Protein 2A0B (pdb70)

InterPro domains:
  IPR000014 PAS domain [PS50112] (153-223)
  IPR000014 PAS domain [SM00091] (155-221)
  IPR000014 PAS domain [TIGR00229] (152-276)
  IPR000014 PAS domain [cd00130] (164-266)
  IPR000700 PAS-associated, C-terminal [PS50113] (226-278)
  IPR001789 Signal transduction response regulator, receiver domain [PF00072] (528-640)
  IPR001789 Signal transduction response regulator, receiver domain [PS50110] (527-643)
  IPR001789 Signal transduction response regulator, receiver domain [SM00448] (526-639)
  IPR003594 Histidine kinase/HSP90-like ATPase domain [PF02518] (395-505)
  IPR003594 Histidine kinase/HSP90-like ATPase domain [SM00387] (394-507)
  IPR003661 Signal transduction histidine kinase, dimerisation/phosphoacceptor domain [PF00512] (283-345)
  IPR003661 Signal transduction histidine kinase, dimerisation/phosphoacceptor domain [SM00388] (282-347)
  IPR003661 Signal transduction histidine kinase, dimerisation/phosphoacceptor domain [cd00082] (280-341)
  IPR004358 Signal transduction histidine kinase-related protein, C-terminal [PR00344] (431-445)
  IPR004358 Signal transduction histidine kinase-related protein, C-terminal [PR00344] (449-459)
  IPR004358 Signal transduction histidine kinase-related protein, C-terminal [PR00344] (467-485)
  IPR004358 Signal transduction histidine kinase-related protein, C-terminal [PR00344] (491-504)
  IPR005467 Histidine kinase domain [PS50109] (289-507)
  IPR008207 Signal transduction histidine kinase, phosphotransfer (Hpt) domain [PF01627] (686-760)
  IPR008207 Signal transduction histidine kinase, phosphotransfer (Hpt) domain [PS50894] (678-771)

GO terms:
  GO:0046777 protein autophosphorylation (P, IMP)
  GO:0005515 protein binding (F, IPI)
  GO:0000155 phosphorelay sensor kinase activity (F, IDA)
  GO:0004721 phosphoprotein phosphatase activity (F, IDA)
  GO:0005886 plasma membrane (C, IDA)
  GO:0046777 protein autophosphorylation (P, IDA)
  GO:0070482 response to oxygen levels (P, IDA)
  GO:0007165 signal transduction (P, IDA)
  GO:0018106 peptidyl-histidine phosphorylation (P, IMP)

Structure (mmCIF, N/CA/C/O backbone):
data_2A0B
#
_entry.id   2A0B
#
_cell.length_a   30.456
_cell.length_b   34.924
_cell.length_c   110.741
_cell.angle_alpha   90.00
_cell.angle_beta   90.00
_cell.angle_gamma   90.00
#
_symmetry.space_group_name_H-M   'P 21 21 21'
#
loop_
_entity.id
_entity.type
_entity.pdbx_description
1 polymer 'HPT DOMAIN'
2 non-polymer 'ZINC ION'
3 water water
#
loop_
_atom_site.group_PDB
_atom_site.id
_atom_site.type_symbol
_atom_site.label_atom_id
_atom_site.label_alt_id
_atom_site.label_comp_id
_atom_site.label_asym_id
_atom_site.label_entity_id
_atom_site.label_seq_id
_atom_site.pdbx_PDB_ins_code
_atom_site.Cartn_x
_atom_site.Cartn_y
_atom_site.Cartn_z
_atom_site.occupancy
_atom_site.B_iso_or_equiv
_atom_site.auth_seq_id
_atom_site.auth_comp_id
_atom_site.auth_asym_id
_atom_site.auth_atom_id
_atom_site.pdbx_PDB_model_num
ATOM 1 N N . SER A 1 6 ? 18.950 36.366 75.659 1.00 47.24 657 SER A N 1
ATOM 2 C CA . SER A 1 6 ? 18.835 37.830 75.507 1.00 45.62 657 SER A CA 1
ATOM 3 C C . SER A 1 6 ? 20.184 38.465 75.194 1.00 44.35 657 SER A C 1
ATOM 4 O O . SER A 1 6 ? 20.188 39.613 74.744 1.00 44.79 657 SER A O 1
ATOM 6 N N . LYS A 1 7 ? 21.272 37.723 75.361 1.00 41.11 658 LYS A N 1
ATOM 7 C CA . LYS A 1 7 ? 22.584 38.294 75.100 1.00 40.90 658 LYS A CA 1
ATOM 8 C C . LYS A 1 7 ? 22.799 38.575 73.608 1.00 39.33 658 LYS A C 1
ATOM 9 O O . LYS A 1 7 ? 23.466 39.569 73.309 1.00 39.09 658 LYS A O 1
ATOM 15 N N . SER A 1 8 ? 22.300 37.720 72.732 1.00 38.23 659 SER A N 1
ATOM 16 C CA . SER A 1 8 ? 22.467 37.969 71.300 1.00 38.42 659 SER A CA 1
ATOM 17 C C . SER A 1 8 ? 21.786 39.297 70.946 1.00 36.47 659 SER A C 1
ATOM 18 O O . SER A 1 8 ? 22.399 40.147 70.293 1.00 33.77 659 SER A O 1
ATOM 21 N N . GLU A 1 9 ? 20.553 39.503 71.399 1.00 35.77 660 GLU A N 1
ATOM 22 C CA . GLU A 1 9 ? 19.813 40.718 71.087 1.00 37.25 660 GLU A CA 1
ATOM 23 C C . GLU A 1 9 ? 20.474 41.992 71.564 1.00 35.18 660 GLU A C 1
ATOM 24 O O . GLU A 1 9 ? 20.443 43.056 70.941 1.00 34.62 660 GLU A O 1
ATOM 30 N N . ALA A 1 10 ? 21.062 41.890 72.760 1.00 33.02 661 ALA A N 1
ATOM 31 C CA . ALA A 1 10 ? 21.699 43.022 73.382 1.00 31.98 661 ALA A CA 1
ATOM 32 C C . ALA A 1 10 ? 23.035 43.371 72.770 1.00 29.44 661 ALA A C 1
ATOM 33 O O . ALA A 1 10 ? 23.360 44.549 72.633 1.00 32.41 661 ALA A O 1
ATOM 35 N N . LEU A 1 11 ? 23.852 42.408 72.370 1.00 21.40 662 LEU A N 1
ATOM 36 C CA . LEU A 1 11 ? 25.200 42.666 71.970 1.00 19.19 662 LEU A CA 1
ATOM 37 C C . LEU A 1 11 ? 25.290 42.792 70.374 1.00 16.18 662 LEU A C 1
ATOM 38 O O . LEU A 1 11 ? 26.301 43.320 70.045 1.00 19.78 662 LEU A O 1
ATOM 43 N N . LEU A 1 12 ? 24.301 42.174 69.785 1.00 17.62 663 LEU A N 1
ATOM 44 C CA . LEU A 1 12 ? 24.532 42.206 68.275 1.00 19.02 663 LEU A CA 1
ATOM 45 C C . LEU A 1 12 ? 23.446 42.997 67.623 1.00 19.93 663 LEU A C 1
ATOM 46 O O . LEU A 1 12 ? 22.338 43.179 68.078 1.00 21.58 663 LEU A O 1
ATOM 51 N N . ASP A 1 13 ? 23.733 43.425 66.347 1.00 19.09 664 ASP A N 1
ATOM 52 C CA . ASP A 1 13 ? 22.676 44.048 65.565 1.00 19.30 664 ASP A CA 1
ATOM 53 C C . ASP A 1 13 ? 22.010 42.965 64.696 1.00 20.90 664 ASP A C 1
ATOM 54 O O . ASP A 1 13 ? 22.526 42.704 63.563 1.00 19.75 664 ASP A O 1
ATOM 59 N N . ILE A 1 14 ? 21.050 42.260 65.210 1.00 19.58 665 ILE A N 1
ATOM 60 C CA . ILE A 1 14 ? 20.432 41.108 64.548 1.00 19.78 665 ILE A CA 1
ATOM 61 C C . ILE A 1 14 ? 19.754 41.461 63.231 1.00 20.80 665 ILE A C 1
ATOM 62 O O . ILE A 1 14 ? 20.089 40.744 62.258 1.00 22.93 665 ILE A O 1
ATOM 71 N N . PRO A 1 15 ? 19.012 42.517 63.127 1.00 22.13 666 PRO A N 1
ATOM 72 C CA . PRO A 1 15 ? 18.390 42.897 61.827 1.00 22.79 666 PRO A CA 1
ATOM 73 C C . PRO A 1 15 ? 19.495 43.094 60.781 1.00 24.33 666 PRO A C 1
ATOM 74 O O . PRO A 1 15 ? 19.303 42.599 59.633 1.00 25.21 666 PRO A O 1
ATOM 78 N N . MET A 1 16 ? 20.563 43.784 61.055 1.00 21.81 667 MET A N 1
ATOM 79 C CA . MET A 1 16 ? 21.633 44.040 60.090 1.00 22.52 667 MET A CA 1
ATOM 80 C C . MET A 1 16 ? 22.280 42.723 59.722 1.00 22.81 667 MET A C 1
ATOM 81 O O . MET A 1 16 ? 22.556 42.376 58.545 1.00 21.82 667 MET A O 1
ATOM 90 N N . LEU A 1 17 ? 22.607 41.853 60.706 1.00 18.34 668 LEU A N 1
ATOM 91 C CA . LEU A 1 17 ? 23.258 40.598 60.428 1.00 17.95 668 LEU A CA 1
ATOM 92 C C . LEU A 1 17 ? 22.366 39.676 59.584 1.00 19.10 668 LEU A C 1
ATOM 93 O O . LEU A 1 17 ? 22.972 38.967 58.748 1.00 20.60 668 LEU A O 1
ATOM 98 N N . GLU A 1 18 ? 21.074 39.660 59.823 1.00 19.66 669 GLU A N 1
ATOM 99 C CA . GLU A 1 18 ? 20.211 38.749 59.074 1.00 20.81 669 GLU A CA 1
ATOM 100 C C . GLU A 1 18 ? 20.163 39.272 57.604 1.00 22.18 669 GLU A C 1
ATOM 101 O O . GLU A 1 18 ? 20.224 38.382 56.726 1.00 22.80 669 GLU A O 1
ATOM 107 N N . GLN A 1 19 ? 20.102 40.589 57.487 1.00 21.75 670 GLN A N 1
ATOM 108 C CA . GLN A 1 19 ? 20.068 41.100 56.083 1.00 22.92 670 GLN A CA 1
ATOM 109 C C . GLN A 1 19 ? 21.402 40.770 55.452 1.00 22.92 670 GLN A C 1
ATOM 110 O O . GLN A 1 19 ? 21.481 40.323 54.245 1.00 22.80 670 GLN A O 1
ATOM 116 N N . TYR A 1 20 ? 22.537 40.951 56.102 1.00 19.67 671 TYR A N 1
ATOM 117 C CA . TYR A 1 20 ? 23.831 40.615 55.579 1.00 21.02 671 TYR A CA 1
ATOM 118 C C . TYR A 1 20 ? 23.976 39.174 55.161 1.00 24.61 671 TYR A C 1
ATOM 119 O O . TYR A 1 20 ? 24.558 38.880 54.063 1.00 24.73 671 TYR A O 1
ATOM 128 N N . LEU A 1 21 ? 23.430 38.223 55.888 1.00 21.53 672 LEU A N 1
ATOM 129 C CA . LEU A 1 21 ? 23.509 36.812 55.550 1.00 25.15 672 LEU A CA 1
ATOM 130 C C . LEU A 1 21 ? 22.783 36.567 54.202 1.00 24.75 672 LEU A C 1
ATOM 131 O O . LEU A 1 21 ? 23.262 35.719 53.452 1.00 28.06 672 LEU A O 1
ATOM 136 N N . GLU A 1 22 ? 21.669 37.190 54.035 1.00 25.28 673 GLU A N 1
ATOM 137 C CA . GLU A 1 22 ? 20.896 37.036 52.793 1.00 26.45 673 GLU A CA 1
ATOM 138 C C . GLU A 1 22 ? 21.645 37.708 51.658 1.00 27.62 673 GLU A C 1
ATOM 139 O O . GLU A 1 22 ? 21.586 37.200 50.504 1.00 27.31 673 GLU A O 1
ATOM 145 N N . LEU A 1 23 ? 22.261 38.852 51.906 1.00 22.98 674 LEU A N 1
ATOM 146 C CA . LEU A 1 23 ? 22.891 39.536 50.740 1.00 24.01 674 LEU A CA 1
ATOM 147 C C . LEU A 1 23 ? 24.272 39.081 50.380 1.00 27.99 674 LEU A C 1
ATOM 148 O O . LEU A 1 23 ? 24.697 39.078 49.189 1.00 28.87 674 LEU A O 1
ATOM 153 N N . VAL A 1 24 ? 25.153 38.776 51.336 1.00 25.20 675 VAL A N 1
ATOM 154 C CA . VAL A 1 24 ? 26.539 38.440 51.126 1.00 27.03 675 VAL A CA 1
ATOM 155 C C . VAL A 1 24 ? 26.893 37.033 51.568 1.00 29.46 675 VAL A C 1
ATOM 156 O O . VAL A 1 24 ? 27.858 36.465 51.056 1.00 32.74 675 VAL A O 1
ATOM 160 N N . GLY A 1 25 ? 26.180 36.465 52.538 1.00 29.01 676 GLY A N 1
ATOM 161 C CA . GLY A 1 25 ? 26.515 35.133 53.067 1.00 30.83 676 GLY A CA 1
ATOM 162 C C . GLY A 1 25 ? 27.435 35.298 54.288 1.00 31.04 676 GLY A C 1
ATOM 163 O O . GLY A 1 25 ? 28.009 36.354 54.523 1.00 29.54 676 GLY A O 1
ATOM 164 N N . PRO A 1 26 ? 27.672 34.192 54.975 1.00 32.90 677 PRO A N 1
ATOM 165 C CA . PRO A 1 26 ? 28.487 34.222 56.192 1.00 33.34 677 PRO A CA 1
ATOM 166 C C . PRO A 1 26 ? 29.955 34.424 56.005 1.00 33.39 677 PRO A C 1
ATOM 167 O O . PRO A 1 26 ? 30.603 34.920 56.954 1.00 34.15 677 PRO A O 1
ATOM 171 N N . LYS A 1 27 ? 30.608 34.096 54.902 1.00 33.07 678 LYS A N 1
ATOM 172 C CA . LYS A 1 27 ? 32.041 34.232 54.772 1.00 34.69 678 LYS A CA 1
ATOM 173 C C . LYS A 1 27 ? 32.540 35.654 54.908 1.00 34.30 678 LYS A C 1
ATOM 174 O O . LYS A 1 27 ? 33.636 35.863 55.458 1.00 33.83 678 LYS A O 1
ATOM 180 N N . LEU A 1 28 ? 31.835 36.635 54.334 1.00 33.48 679 LEU A N 1
ATOM 181 C CA . LEU A 1 28 ? 32.362 37.991 54.456 1.00 33.33 679 LEU A CA 1
ATOM 182 C C . LEU A 1 28 ? 32.257 38.399 55.939 1.00 32.02 679 LEU A C 1
ATOM 183 O O . LEU A 1 28 ? 33.166 39.084 56.378 1.00 31.16 679 LEU A O 1
ATOM 188 N N . ILE A 1 29 ? 31.225 37.983 56.633 1.00 31.36 680 ILE A N 1
ATOM 189 C CA . ILE A 1 29 ? 31.068 38.290 58.065 1.00 31.14 680 ILE A CA 1
ATOM 190 C C . ILE A 1 29 ? 32.184 37.629 58.864 1.00 30.00 680 ILE A C 1
ATOM 191 O O . ILE A 1 29 ? 32.943 38.246 59.599 1.00 27.52 680 ILE A O 1
ATOM 196 N N . THR A 1 30 ? 32.430 36.336 58.662 1.00 28.02 681 THR A N 1
ATOM 197 C CA . THR A 1 30 ? 33.485 35.664 59.423 1.00 29.22 681 THR A CA 1
ATOM 198 C C . THR A 1 30 ? 34.875 36.144 59.075 1.00 28.70 681 THR A C 1
ATOM 199 O O . THR A 1 30 ? 35.757 36.258 59.949 1.00 26.73 681 THR A O 1
ATOM 203 N N . ASP A 1 31 ? 35.162 36.480 57.794 1.00 25.09 682 ASP A N 1
ATOM 204 C CA . ASP A 1 31 ? 36.446 37.051 57.474 1.00 26.75 682 ASP A CA 1
ATOM 205 C C . ASP A 1 31 ? 36.646 38.440 58.136 1.00 23.49 682 ASP A C 1
ATOM 206 O O . ASP A 1 31 ? 37.771 38.737 58.497 1.00 25.20 682 ASP A O 1
ATOM 211 N N . GLY A 1 32 ? 35.606 39.231 58.133 1.00 23.70 683 GLY A N 1
ATOM 212 C CA . GLY A 1 32 ? 35.633 40.591 58.713 1.00 23.21 683 GLY A CA 1
ATOM 213 C C . GLY A 1 32 ? 35.892 40.419 60.244 1.00 24.18 683 GLY A C 1
ATOM 214 O O . GLY A 1 32 ? 36.687 41.180 60.748 1.00 23.14 683 GLY A O 1
ATOM 215 N N . LEU A 1 33 ? 35.167 39.467 60.808 1.00 23.86 684 LEU A N 1
ATOM 216 C CA . LEU A 1 33 ? 35.365 39.252 62.251 1.00 25.08 684 LEU A CA 1
ATOM 217 C C . LEU A 1 33 ? 36.751 38.838 62.581 1.00 25.78 684 LEU A C 1
ATOM 218 O O . LEU A 1 33 ? 37.362 39.207 63.611 1.00 24.37 684 LEU A O 1
ATOM 223 N N . ALA A 1 34 ? 37.444 38.008 61.775 1.00 22.37 685 ALA A N 1
ATOM 224 C CA . ALA A 1 34 ? 38.807 37.590 62.004 1.00 22.45 685 ALA A CA 1
ATOM 225 C C . ALA A 1 34 ? 39.751 38.766 61.961 1.00 23.66 685 ALA A C 1
ATOM 226 O O . ALA A 1 34 ? 40.711 38.890 62.726 1.00 25.42 685 ALA A O 1
ATOM 228 N N . VAL A 1 35 ? 39.497 39.750 61.054 1.00 21.98 686 VAL A N 1
ATOM 229 C CA . VAL A 1 35 ? 40.292 40.925 60.994 1.00 21.33 686 VAL A CA 1
ATOM 230 C C . VAL A 1 35 ? 40.038 41.820 62.268 1.00 20.39 686 VAL A C 1
ATOM 231 O O . VAL A 1 35 ? 41.025 42.291 62.809 1.00 22.84 686 VAL A O 1
ATOM 235 N N . PHE A 1 36 ? 38.808 41.878 62.646 1.00 20.28 687 PHE A N 1
ATOM 236 C CA . PHE A 1 36 ? 38.466 42.690 63.877 1.00 20.15 687 PHE A CA 1
ATOM 237 C C . PHE A 1 36 ? 39.224 42.090 65.061 1.00 21.00 687 PHE A C 1
ATOM 238 O O . PHE A 1 36 ? 39.816 42.901 65.815 1.00 22.01 687 PHE A O 1
ATOM 246 N N . GLU A 1 37 ? 39.162 40.765 65.194 1.00 20.35 688 GLU A N 1
ATOM 247 C CA . GLU A 1 37 ? 39.901 40.192 66.360 1.00 23.99 688 GLU A CA 1
ATOM 248 C C . GLU A 1 37 ? 41.368 40.448 66.372 1.00 24.98 688 GLU A C 1
ATOM 249 O O . GLU A 1 37 ? 42.059 40.558 67.398 1.00 25.92 688 GLU A O 1
ATOM 255 N N . LYS A 1 38 ? 42.062 40.515 65.189 1.00 21.51 689 LYS A N 1
ATOM 256 C CA . LYS A 1 38 ? 43.476 40.779 65.192 1.00 24.56 689 LYS A CA 1
ATOM 257 C C . LYS A 1 38 ? 43.822 42.243 65.476 1.00 20.68 689 LYS A C 1
ATOM 258 O O . LYS A 1 38 ? 44.940 42.484 65.890 1.00 21.75 689 LYS A O 1
ATOM 264 N N . MET A 1 39 ? 42.861 43.158 65.181 1.00 20.42 690 MET A N 1
ATOM 265 C CA . MET A 1 39 ? 43.213 44.556 65.364 1.00 21.54 690 MET A CA 1
ATOM 266 C C . MET A 1 39 ? 42.836 45.099 66.766 1.00 20.89 690 MET A C 1
ATOM 267 O O . MET A 1 39 ? 43.482 46.040 67.217 1.00 23.14 690 MET A O 1
ATOM 272 N N . MET A 1 40 ? 41.849 44.434 67.341 1.00 21.25 691 MET A N 1
ATOM 273 C CA . MET A 1 40 ? 41.327 44.981 68.623 1.00 22.12 691 MET A CA 1
ATOM 274 C C . MET A 1 40 ? 42.342 45.043 69.736 1.00 23.92 691 MET A C 1
ATOM 275 O O . MET A 1 40 ? 42.334 46.075 70.472 1.00 22.23 691 MET A O 1
ATOM 280 N N . PRO A 1 41 ? 43.232 44.092 69.912 1.00 23.28 692 PRO A N 1
ATOM 281 C CA . PRO A 1 41 ? 44.230 44.221 70.969 1.00 22.41 692 PRO A CA 1
ATOM 282 C C . PRO A 1 41 ? 44.996 45.516 70.886 1.00 24.99 692 PRO A C 1
ATOM 283 O O . PRO A 1 41 ? 45.222 46.279 71.878 1.00 23.93 692 PRO A O 1
ATOM 287 N N . GLY A 1 42 ? 45.459 45.924 69.693 1.00 22.76 693 GLY A N 1
ATOM 288 C CA . GLY A 1 42 ? 46.163 47.135 69.480 1.00 21.67 693 GLY A CA 1
ATOM 289 C C . GLY A 1 42 ? 45.300 48.366 69.644 1.00 20.11 693 GLY A C 1
ATOM 290 O O . GLY A 1 42 ? 45.785 49.390 70.162 1.00 23.16 693 GLY A O 1
ATOM 291 N N . TYR A 1 43 ? 44.030 48.359 69.248 1.00 20.29 694 TYR A N 1
ATOM 292 C CA . TYR A 1 43 ? 43.128 49.477 69.383 1.00 19.10 694 TYR A CA 1
ATOM 293 C C . TYR A 1 43 ? 42.896 49.730 70.925 1.00 19.81 694 TYR A C 1
ATOM 294 O O . TYR A 1 43 ? 42.904 50.897 71.274 1.00 20.42 694 TYR A O 1
ATOM 303 N N . VAL A 1 44 ? 42.760 48.622 71.620 1.00 20.85 695 VAL A N 1
ATOM 304 C CA . VAL A 1 44 ? 42.468 48.864 73.089 1.00 21.53 695 VAL A CA 1
ATOM 305 C C . VAL A 1 44 ? 43.739 49.342 73.759 1.00 23.99 695 VAL A C 1
ATOM 306 O O . VAL A 1 44 ? 43.655 50.282 74.584 1.00 21.73 695 VAL A O 1
ATOM 310 N N . SER A 1 45 ? 44.919 48.847 73.385 1.00 23.89 696 SER A N 1
ATOM 311 C CA . SER A 1 45 ? 46.158 49.351 73.940 1.00 24.88 696 SER A CA 1
ATOM 312 C C . SER A 1 45 ? 46.361 50.827 73.655 1.00 26.96 696 SER A C 1
ATOM 313 O O . SER A 1 45 ? 46.861 51.610 74.481 1.00 26.40 696 SER A O 1
ATOM 318 N N . VAL A 1 46 ? 45.994 51.320 72.462 1.00 25.89 697 VAL A N 1
ATOM 319 C CA . VAL A 1 46 ? 46.103 52.734 72.141 1.00 27.12 697 VAL A CA 1
ATOM 320 C C . VAL A 1 46 ? 45.114 53.538 72.984 1.00 24.83 697 VAL A C 1
ATOM 321 O O . VAL A 1 46 ? 45.494 54.613 73.460 1.00 27.06 697 VAL A O 1
ATOM 325 N N . LEU A 1 47 ? 43.885 53.074 73.192 1.00 24.35 698 LEU A N 1
ATOM 326 C CA . LEU A 1 47 ? 42.934 53.731 74.058 1.00 24.30 698 LEU A CA 1
ATOM 327 C C . LEU A 1 47 ? 43.563 53.916 75.469 1.00 25.83 698 LEU A C 1
ATOM 328 O O . LEU A 1 47 ? 43.478 55.041 75.962 1.00 26.96 698 LEU A O 1
ATOM 333 N N . GLU A 1 48 ? 44.100 52.837 75.972 1.00 26.59 699 GLU A N 1
ATOM 334 C CA . GLU A 1 48 ? 44.671 52.898 77.339 1.00 27.96 699 GLU A CA 1
ATOM 335 C C . GLU A 1 48 ? 45.839 53.840 77.428 1.00 29.35 699 GLU A C 1
ATOM 336 O O . GLU A 1 48 ? 45.949 54.577 78.430 1.00 31.12 699 GLU A O 1
ATOM 347 N N . SER A 1 49 ? 46.736 53.838 76.441 1.00 29.72 700 SER A N 1
ATOM 348 C CA . SER A 1 49 ? 47.909 54.713 76.552 1.00 31.71 700 SER A CA 1
ATOM 349 C C . SER A 1 49 ? 47.464 56.163 76.455 1.00 32.54 700 SER A C 1
ATOM 350 O O . SER A 1 49 ? 47.902 57.028 77.240 1.00 32.11 700 SER A O 1
ATOM 353 N N . ASN A 1 50 ? 46.444 56.452 75.636 1.00 30.05 701 ASN A N 1
ATOM 354 C CA . ASN A 1 50 ? 45.917 57.811 75.554 1.00 31.85 701 ASN A CA 1
ATOM 355 C C . ASN A 1 50 ? 45.215 58.223 76.856 1.00 31.61 701 ASN A C 1
ATOM 356 O O . ASN A 1 50 ? 45.288 59.377 77.308 1.00 32.30 701 ASN A O 1
ATOM 361 N N . LEU A 1 51 ? 44.554 57.267 77.498 1.00 30.66 702 LEU A N 1
ATOM 362 C CA . LEU A 1 51 ? 43.859 57.549 78.761 1.00 30.69 702 LEU A CA 1
ATOM 363 C C . LEU A 1 51 ? 44.949 57.946 79.780 1.00 31.86 702 LEU A C 1
ATOM 364 O O . LEU A 1 51 ? 44.781 58.992 80.417 1.00 32.99 702 LEU A O 1
ATOM 369 N N . THR A 1 52 ? 46.029 57.196 79.811 1.00 32.22 703 THR A N 1
ATOM 370 C CA . THR A 1 52 ? 47.118 57.519 80.765 1.00 36.02 703 THR A CA 1
ATOM 371 C C . THR A 1 52 ? 47.742 58.876 80.532 1.00 37.48 703 THR A C 1
ATOM 372 O O . THR A 1 52 ? 48.020 59.668 81.450 1.00 38.61 703 THR A O 1
ATOM 376 N N . ALA A 1 53 ? 47.990 59.221 79.276 1.00 36.71 704 ALA A N 1
ATOM 377 C CA . ALA A 1 53 ? 48.537 60.512 78.889 1.00 37.64 704 ALA A CA 1
ATOM 378 C C . ALA A 1 53 ? 47.519 61.628 78.978 1.00 37.21 704 ALA A C 1
ATOM 379 O O . ALA A 1 53 ? 47.779 62.787 78.647 1.00 37.26 704 ALA A O 1
ATOM 381 N N . GLN A 1 54 ? 46.268 61.343 79.293 1.00 37.48 705 GLN A N 1
ATOM 382 C CA . GLN A 1 54 ? 45.176 62.310 79.337 1.00 38.81 705 GLN A CA 1
ATOM 383 C C . GLN A 1 54 ? 45.087 63.039 78.020 1.00 37.58 705 GLN A C 1
ATOM 384 O O . GLN A 1 54 ? 44.820 64.244 77.939 1.00 38.45 705 GLN A O 1
ATOM 390 N N . ASP A 1 55 ? 45.258 62.300 76.899 1.00 34.88 706 ASP A N 1
ATOM 391 C CA . ASP A 1 55 ? 45.204 62.912 75.559 1.00 32.76 706 ASP A CA 1
ATOM 392 C C . ASP A 1 55 ? 43.787 62.749 75.027 1.00 32.65 706 ASP A C 1
ATOM 393 O O . ASP A 1 55 ? 43.422 61.706 74.473 1.00 31.48 706 ASP A O 1
ATOM 398 N N . LYS A 1 56 ? 42.919 63.736 75.207 1.00 30.28 707 LYS A N 1
ATOM 399 C CA . LYS A 1 56 ? 41.536 63.702 74.830 1.00 31.12 707 LYS A CA 1
ATOM 400 C C . LYS A 1 56 ? 41.325 63.493 73.324 1.00 30.25 707 LYS A C 1
ATOM 401 O O . LYS A 1 56 ? 40.492 62.651 72.976 1.00 29.00 707 LYS A O 1
ATOM 407 N N . LYS A 1 57 ? 42.120 64.154 72.493 1.00 28.85 708 LYS A N 1
ATOM 408 C CA . LYS A 1 57 ? 41.972 63.965 71.043 1.00 30.75 708 LYS A CA 1
ATOM 409 C C . LYS A 1 57 ? 42.308 62.519 70.667 1.00 28.17 708 LYS A C 1
ATOM 410 O O . LYS A 1 57 ? 41.647 61.966 69.783 1.00 28.40 708 LYS 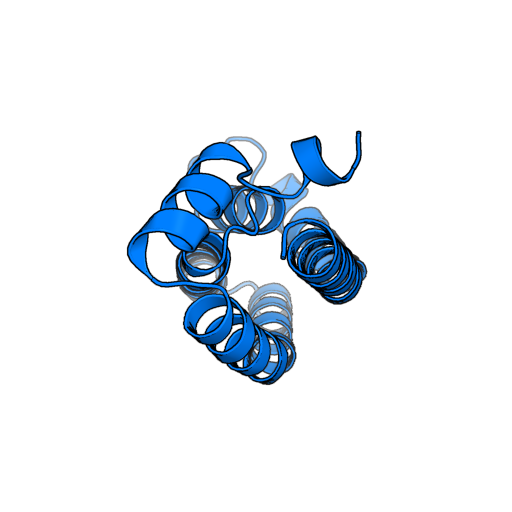A O 1
ATOM 416 N N . GLY A 1 58 ? 43.326 61.958 71.276 1.00 26.75 709 GLY A N 1
ATOM 417 C CA . GLY A 1 58 ? 43.779 60.582 71.030 1.00 27.15 709 GLY A CA 1
ATOM 418 C C . GLY A 1 58 ? 42.700 59.596 71.424 1.00 25.64 709 GLY A C 1
ATOM 419 O O . GLY A 1 58 ? 42.367 58.625 70.741 1.00 24.58 709 GLY A O 1
ATOM 420 N N . ILE A 1 59 ? 42.068 59.797 72.614 1.00 22.92 710 ILE A N 1
ATOM 421 C CA . ILE A 1 59 ? 40.991 58.947 73.040 1.00 22.65 710 ILE A CA 1
ATOM 422 C C . ILE A 1 59 ? 39.781 59.033 72.131 1.00 21.23 710 ILE A C 1
ATOM 423 O O . ILE A 1 59 ? 39.222 57.993 71.759 1.00 22.78 710 ILE A O 1
ATOM 428 N N . VAL A 1 60 ? 39.362 60.214 71.709 1.00 20.74 711 VAL A N 1
ATOM 429 C CA . VAL A 1 60 ? 38.187 60.372 70.870 1.00 20.68 711 VAL A CA 1
ATOM 430 C C . VAL A 1 60 ? 38.504 59.755 69.480 1.00 21.70 711 VAL A C 1
ATOM 431 O O . VAL A 1 60 ? 37.574 59.161 68.950 1.00 21.49 711 VAL A O 1
ATOM 435 N N . GLU A 1 61 ? 39.695 59.953 68.988 1.00 23.27 712 GLU A N 1
ATOM 436 C CA . GLU A 1 61 ? 40.022 59.415 67.643 1.00 25.90 712 GLU A CA 1
ATOM 437 C C . GLU A 1 61 ? 39.999 57.893 67.609 1.00 24.03 712 GLU A C 1
ATOM 438 O O . GLU A 1 61 ? 39.404 57.264 66.729 1.00 23.02 712 GLU A O 1
ATOM 444 N N . GLU A 1 62 ? 40.517 57.267 68.679 1.00 23.80 713 GLU A N 1
ATOM 445 C CA . GLU A 1 62 ? 40.534 55.800 68.744 1.00 21.42 713 GLU A CA 1
ATOM 446 C C . GLU A 1 62 ? 39.153 55.295 69.001 1.00 21.98 713 GLU A C 1
ATOM 447 O O . GLU A 1 62 ? 38.685 54.225 68.494 1.00 19.96 713 GLU A O 1
ATOM 453 N N . GLY A 1 63 ? 38.333 55.979 69.849 1.00 18.56 714 GLY A N 1
ATOM 454 C CA . GLY A 1 63 ? 36.951 55.599 70.043 1.00 18.56 714 GLY A CA 1
ATOM 455 C C . GLY A 1 63 ? 36.178 55.530 68.665 1.00 19.12 714 GLY A C 1
ATOM 456 O O . GLY A 1 63 ? 35.409 54.657 68.467 1.00 20.33 714 GLY A O 1
ATOM 457 N N . HIS A 1 64 ? 36.391 56.587 67.878 1.00 18.69 715 HIS A N 1
ATOM 458 C CA . HIS A 1 64 ? 35.713 56.650 66.556 1.00 19.31 715 HIS A CA 1
ATOM 459 C C . HIS A 1 64 ? 36.181 55.493 65.670 1.00 18.81 715 HIS A C 1
ATOM 460 O O . HIS A 1 64 ? 35.277 54.952 64.973 1.00 21.46 715 HIS A O 1
ATOM 467 N N . LYS A 1 65 ? 37.439 55.173 65.704 1.00 20.46 716 LYS A N 1
ATOM 468 C CA . LYS A 1 65 ? 37.931 54.041 64.880 1.00 21.65 716 LYS A CA 1
ATOM 469 C C . LYS A 1 65 ? 37.270 52.736 65.297 1.00 22.91 716 LYS A C 1
ATOM 470 O O . LYS A 1 65 ? 36.740 51.956 64.488 1.00 21.43 716 LYS A O 1
ATOM 481 N N . ILE A 1 66 ? 37.214 52.511 66.648 1.00 19.78 717 ILE A N 1
ATOM 482 C CA . ILE A 1 66 ? 36.542 51.273 67.066 1.00 18.78 717 ILE A CA 1
ATOM 483 C C . ILE A 1 66 ? 35.108 51.271 66.779 1.00 15.89 717 ILE A C 1
ATOM 484 O O . ILE A 1 66 ? 34.491 50.209 66.476 1.00 18.26 717 ILE A O 1
ATOM 489 N N . LYS A 1 67 ? 34.305 52.351 66.902 1.00 16.70 718 LYS A N 1
ATOM 490 C CA . LYS A 1 67 ? 32.924 52.489 66.647 1.00 17.13 718 LYS A CA 1
ATOM 491 C C . LYS A 1 67 ? 32.659 51.969 65.156 1.00 18.64 718 LYS A C 1
ATOM 492 O O . LYS A 1 67 ? 31.743 51.209 65.006 1.00 19.02 718 LYS A O 1
ATOM 498 N N . GLY A 1 68 ? 33.509 52.552 64.331 1.00 19.76 719 GLY A N 1
ATOM 499 C CA . GLY A 1 68 ? 33.278 52.135 62.892 1.00 21.66 719 GLY A CA 1
ATOM 500 C C . GLY A 1 68 ? 33.573 50.656 62.676 1.00 20.97 719 GLY A C 1
ATOM 501 O O . GLY A 1 68 ? 32.797 49.966 61.947 1.00 22.57 719 GLY A O 1
ATOM 502 N N . ALA A 1 69 ? 34.686 50.196 63.184 1.00 19.17 720 ALA A N 1
ATOM 503 C CA . ALA A 1 69 ? 35.149 48.803 63.070 1.00 18.14 720 ALA A CA 1
ATOM 504 C C . ALA A 1 69 ? 34.110 47.867 63.591 1.00 20.95 720 ALA A C 1
ATOM 505 O O . ALA A 1 69 ? 33.622 46.909 62.992 1.00 20.11 720 ALA A O 1
ATOM 507 N N . ALA A 1 70 ? 33.659 48.111 64.882 1.00 17.88 721 ALA A N 1
ATOM 508 C CA . ALA A 1 70 ? 32.625 47.247 65.396 1.00 17.05 721 ALA A CA 1
ATOM 509 C C . ALA A 1 70 ? 31.299 47.242 64.728 1.00 19.03 721 ALA A C 1
ATOM 510 O O . ALA A 1 70 ? 30.606 46.247 64.567 1.00 19.94 721 ALA A O 1
ATOM 512 N N . GLY A 1 71 ? 30.834 48.408 64.232 1.00 20.44 722 GLY A N 1
ATOM 513 C CA . GLY A 1 71 ? 29.557 48.577 63.555 1.00 22.46 722 GLY A CA 1
ATOM 514 C C . GLY A 1 71 ? 29.633 47.814 62.193 1.00 20.30 722 GLY A C 1
ATOM 515 O O . GLY A 1 71 ? 28.582 47.275 61.820 1.00 23.68 722 GLY A O 1
ATOM 516 N N . SER A 1 72 ? 30.796 47.696 61.655 1.00 20.52 723 SER A N 1
ATOM 517 C CA . SER A 1 72 ? 30.921 47.031 60.341 1.00 23.64 723 SER A CA 1
ATOM 518 C C . SER A 1 72 ? 30.585 45.552 60.417 1.00 25.63 723 SER A C 1
ATOM 519 O O . SER A 1 72 ? 30.233 44.924 59.412 1.00 24.56 723 SER A O 1
ATOM 522 N N . VAL A 1 73 ? 30.838 44.930 61.584 1.00 20.92 724 VAL A N 1
ATOM 523 C CA . VAL A 1 73 ? 30.561 43.521 61.796 1.00 20.94 724 VAL A CA 1
ATOM 524 C C . VAL A 1 73 ? 29.398 43.253 62.737 1.00 21.04 724 VAL A C 1
ATOM 525 O O . VAL A 1 73 ? 29.160 42.076 63.096 1.00 23.75 724 VAL A O 1
ATOM 529 N N . GLY A 1 74 ? 28.578 44.223 63.083 1.00 17.60 725 GLY A N 1
ATOM 530 C CA . GLY A 1 74 ? 27.346 44.007 63.843 1.00 17.22 725 GLY A CA 1
ATOM 531 C C . GLY A 1 74 ? 27.557 43.919 65.405 1.00 15.15 725 GLY A C 1
ATOM 532 O O . GLY A 1 74 ? 26.539 43.401 65.918 1.00 17.38 725 GLY A O 1
ATOM 533 N N . LEU A 1 75 ? 28.661 44.443 65.766 1.00 17.50 726 LEU A N 1
ATOM 534 C CA . LEU A 1 75 ? 28.842 44.387 67.322 1.00 17.14 726 LEU A CA 1
ATOM 535 C C . LEU A 1 75 ? 28.192 45.689 67.860 1.00 15.13 726 LEU A C 1
ATOM 536 O O . LEU A 1 75 ? 29.023 46.580 68.101 1.00 16.94 726 LEU A O 1
ATOM 541 N N . ARG A 1 76 ? 26.905 45.670 68.013 1.00 17.28 727 ARG A N 1
ATOM 542 C CA . ARG A 1 76 ? 26.125 46.863 68.365 1.00 19.00 727 ARG A CA 1
ATOM 543 C C . ARG A 1 76 ? 26.532 47.436 69.759 1.00 18.97 727 ARG A C 1
ATOM 544 O O . ARG A 1 76 ? 26.711 48.627 69.848 1.00 19.34 727 ARG A O 1
ATOM 552 N N . HIS A 1 77 ? 26.788 46.519 70.711 1.00 19.28 728 HIS A N 1
ATOM 553 C CA . HIS A 1 77 ? 27.141 47.144 72.040 1.00 20.87 728 HIS A CA 1
ATOM 554 C C . HIS A 1 77 ? 28.503 47.710 72.063 1.00 19.42 728 HIS A C 1
ATOM 555 O O . HIS A 1 77 ? 28.794 48.793 72.682 1.00 18.42 728 HIS A O 1
ATOM 562 N N . LEU A 1 78 ? 29.517 47.166 71.386 1.00 16.63 729 LEU A N 1
ATOM 563 C CA . LEU A 1 78 ? 30.832 47.691 71.265 1.00 17.19 729 LEU A CA 1
ATOM 564 C C . LEU A 1 78 ? 30.775 49.022 70.464 1.00 17.67 729 LEU A C 1
ATOM 565 O O . LEU A 1 78 ? 31.489 49.953 70.738 1.00 18.05 729 LEU A O 1
ATOM 570 N N . GLN A 1 79 ? 29.869 49.014 69.467 1.00 16.94 730 GLN A N 1
ATOM 571 C CA . GLN A 1 79 ? 29.711 50.284 68.713 1.00 19.31 730 GLN A CA 1
ATOM 572 C C . GLN A 1 79 ? 29.176 51.440 69.581 1.00 18.85 730 GLN A C 1
ATOM 573 O O . GLN A 1 79 ? 29.740 52.532 69.504 1.00 18.93 730 GLN A O 1
ATOM 579 N N . GLN A 1 80 ? 28.260 51.068 70.456 1.00 20.59 731 GLN A N 1
ATOM 580 C CA . GLN A 1 80 ? 27.684 52.083 71.371 1.00 21.46 731 GLN A CA 1
ATOM 581 C C . GLN A 1 80 ? 28.714 52.532 72.399 1.00 21.76 731 GLN A C 1
ATOM 582 O O . GLN A 1 80 ? 28.837 53.755 72.673 1.00 19.14 731 GLN A O 1
ATOM 588 N N . LEU A 1 81 ? 29.563 51.601 72.877 1.00 18.75 732 LEU A N 1
ATOM 589 C CA . LEU A 1 81 ? 30.659 52.083 73.762 1.00 18.06 732 LEU A CA 1
ATOM 590 C C . LEU A 1 81 ? 31.616 53.032 73.112 1.00 18.68 732 LEU A C 1
ATOM 591 O O . LEU A 1 81 ? 32.201 54.006 73.541 1.00 19.04 732 LEU A O 1
ATOM 596 N N . GLY A 1 82 ? 31.923 52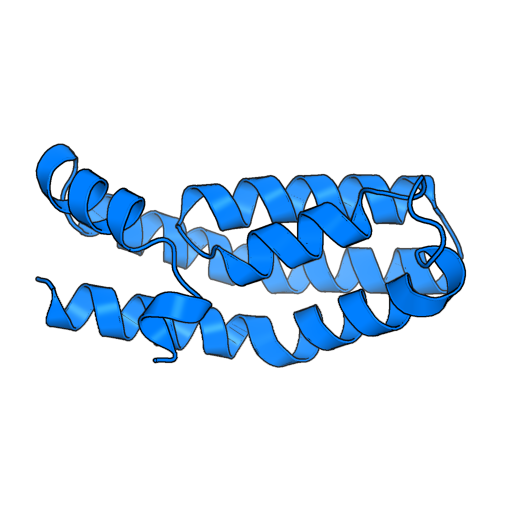.720 71.777 1.00 17.43 733 GLY A N 1
ATOM 597 C CA . GLY A 1 82 ? 32.859 53.580 71.056 1.00 17.95 733 GLY A CA 1
ATOM 598 C C . GLY A 1 82 ? 32.119 54.911 70.770 1.00 16.04 733 GLY A C 1
ATOM 599 O O . GLY A 1 82 ? 32.890 55.876 70.838 1.00 19.01 733 GLY A O 1
ATOM 600 N N . GLN A 1 83 ? 30.857 54.923 70.572 1.00 17.37 734 GLN A N 1
ATOM 601 C CA . GLN A 1 83 ? 30.126 56.191 70.397 1.00 19.55 734 GLN A CA 1
ATOM 602 C C . GLN A 1 83 ? 30.256 57.043 71.674 1.00 20.29 734 GLN A C 1
ATOM 603 O O . GLN A 1 83 ? 30.598 58.227 71.581 1.00 19.89 734 GLN A O 1
ATOM 609 N N . GLN A 1 84 ? 30.058 56.368 72.834 1.00 19.15 735 GLN A N 1
ATOM 610 C CA . GLN A 1 84 ? 30.217 57.174 74.081 1.00 20.54 735 GLN A CA 1
ATOM 611 C C . GLN A 1 84 ? 31.618 57.669 74.247 1.00 18.08 735 GLN A C 1
ATOM 612 O O . GLN A 1 84 ? 31.834 58.867 74.570 1.00 17.97 735 GLN A O 1
ATOM 618 N N . ILE A 1 85 ? 32.687 56.904 74.025 1.00 16.87 736 ILE A N 1
ATOM 619 C CA . ILE A 1 85 ? 34.062 57.270 74.120 1.00 17.43 736 ILE A CA 1
ATOM 620 C C . ILE A 1 85 ? 34.432 58.451 73.219 1.00 18.10 736 ILE A C 1
ATOM 621 O O . ILE A 1 85 ? 35.184 59.343 73.555 1.00 19.50 736 ILE A O 1
ATOM 626 N N . GLN A 1 86 ? 33.802 58.460 71.997 1.00 18.84 737 GLN A N 1
ATOM 627 C CA . GLN A 1 86 ? 34.146 59.609 71.144 1.00 21.13 737 GLN A CA 1
ATOM 628 C C . GLN A 1 86 ? 33.226 60.759 71.375 1.00 22.58 737 GLN A C 1
ATOM 629 O O . GLN A 1 86 ? 33.262 61.717 70.537 1.00 25.47 737 GLN A O 1
ATOM 635 N N . SER A 1 87 ? 32.474 60.898 72.481 1.00 20.01 738 SER A N 1
ATOM 636 C CA . SER A 1 87 ? 31.516 61.977 72.666 1.00 19.34 738 SER A CA 1
ATOM 637 C C . SER A 1 87 ? 31.836 62.840 73.914 1.00 19.90 738 SER A C 1
ATOM 638 O O . SER A 1 87 ? 31.041 62.722 74.856 1.00 21.04 738 SER A O 1
ATOM 641 N N . PRO A 1 88 ? 32.836 63.663 73.854 1.00 20.98 739 PRO A N 1
ATOM 642 C CA . 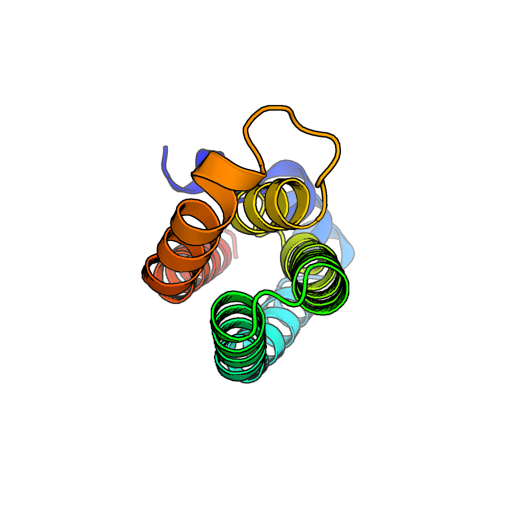PRO A 1 88 ? 33.256 64.489 75.010 1.00 21.73 739 PRO A CA 1
ATOM 643 C C . PRO A 1 88 ? 32.235 65.561 75.294 1.00 23.51 739 PRO A C 1
ATOM 644 O O . PRO A 1 88 ? 32.333 66.186 76.375 1.00 24.07 739 PRO A O 1
ATOM 648 N N . ASP A 1 89 ? 31.194 65.762 74.506 1.00 22.50 740 ASP A N 1
ATOM 649 C CA . ASP A 1 89 ? 30.094 66.653 74.760 1.00 24.56 740 ASP A CA 1
ATOM 650 C C . ASP A 1 89 ? 29.175 66.139 75.867 1.00 24.11 740 ASP A C 1
ATOM 651 O O . ASP A 1 89 ? 28.337 66.871 76.398 1.00 27.83 740 ASP A O 1
ATOM 656 N N . LEU A 1 90 ? 29.244 64.852 76.208 1.00 22.65 741 LEU A N 1
ATOM 657 C CA . LEU A 1 90 ? 28.352 64.264 77.195 1.00 23.53 741 LEU A CA 1
ATOM 658 C C . LEU A 1 90 ? 28.790 64.744 78.590 1.00 22.61 741 LEU A C 1
ATOM 659 O O . LEU A 1 90 ? 29.953 64.800 78.860 1.00 23.17 741 LEU A O 1
ATOM 664 N N . PRO A 1 91 ? 27.794 65.131 79.363 1.00 25.16 742 PRO A N 1
ATOM 665 C CA . PRO A 1 91 ? 28.123 65.569 80.751 1.00 26.78 742 PRO A CA 1
ATOM 666 C C . PRO A 1 91 ? 28.924 64.545 81.544 1.00 25.55 742 PRO A C 1
ATOM 667 O O . PRO A 1 91 ? 29.781 64.903 82.376 1.00 28.16 742 PRO A O 1
ATOM 671 N N . ALA A 1 92 ? 28.645 63.255 81.368 1.00 25.08 743 ALA A N 1
ATOM 672 C CA . ALA A 1 92 ? 29.351 62.200 82.113 1.00 22.88 743 ALA A CA 1
ATOM 673 C C . ALA A 1 92 ? 30.674 61.773 81.540 1.00 22.41 743 ALA A C 1
ATOM 674 O O . ALA A 1 92 ? 31.405 60.911 81.995 1.00 21.35 743 ALA A O 1
ATOM 676 N N . TRP A 1 93 ? 31.133 62.337 80.364 1.00 18.77 744 TRP A N 1
ATOM 677 C CA . TRP A 1 93 ? 32.340 61.867 79.731 1.00 18.70 744 TRP A CA 1
ATOM 678 C C . TRP A 1 93 ? 33.597 61.819 80.559 1.00 18.91 744 TRP A C 1
ATOM 679 O O . TRP A 1 93 ? 34.314 60.855 80.686 1.00 18.82 744 TRP A O 1
ATOM 690 N N . GLU A 1 94 ? 33.917 62.954 81.264 1.00 18.95 745 GLU A N 1
ATOM 691 C CA . GLU A 1 94 ? 35.131 62.955 82.059 1.00 23.15 745 GLU A CA 1
ATOM 692 C C . GLU A 1 94 ? 35.026 61.924 83.230 1.00 19.17 745 GLU A C 1
ATOM 693 O O . GLU A 1 94 ? 36.077 61.323 83.472 1.00 22.44 745 GLU A O 1
ATOM 699 N N . ASP A 1 95 ? 33.833 61.808 83.747 1.00 21.02 746 ASP A N 1
ATOM 700 C CA . ASP A 1 95 ? 33.704 60.861 84.889 1.00 21.67 746 ASP A CA 1
ATOM 701 C C . ASP A 1 95 ? 33.805 59.396 84.452 1.00 21.89 746 ASP A C 1
ATOM 702 O O . ASP A 1 95 ? 34.199 58.526 85.203 1.00 22.54 746 ASP A O 1
ATOM 707 N N . ASN A 1 96 ? 33.294 59.116 83.222 1.00 20.45 747 ASN A N 1
ATOM 708 C CA . ASN A 1 96 ? 33.079 57.724 82.857 1.00 21.63 747 ASN A CA 1
ATOM 709 C C . ASN A 1 96 ? 33.951 57.225 81.699 1.00 19.12 747 ASN A C 1
ATOM 710 O O . ASN A 1 96 ? 33.960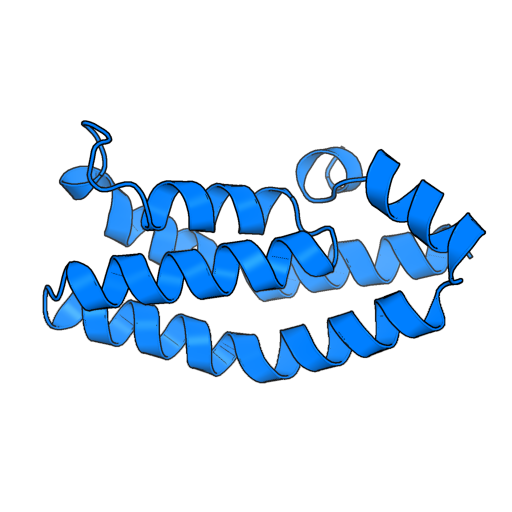 55.983 81.595 1.00 19.90 747 ASN A O 1
ATOM 715 N N . VAL A 1 97 ? 34.721 58.091 81.078 1.00 18.95 748 VAL A N 1
ATO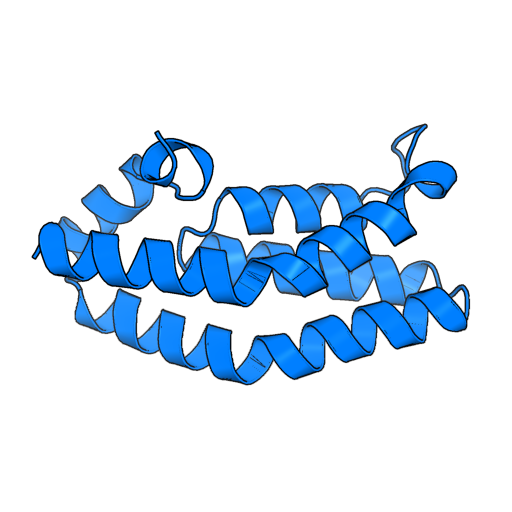M 716 C CA . VAL A 1 97 ? 35.471 57.490 79.910 1.00 18.72 748 VAL A CA 1
ATOM 717 C C . VAL A 1 97 ? 36.423 56.419 80.285 1.00 20.21 748 VAL A C 1
ATOM 718 O O . VAL A 1 97 ? 36.609 55.389 79.597 1.00 21.59 748 VAL A O 1
ATOM 722 N N . GLY A 1 98 ? 37.123 56.501 81.458 1.00 19.29 749 GLY A N 1
ATOM 723 C CA . GLY A 1 98 ? 38.039 55.409 81.848 1.00 20.44 749 GLY A CA 1
ATOM 724 C C . GLY A 1 98 ? 37.189 54.147 82.150 1.00 18.60 749 GLY A C 1
ATOM 725 O O . GLY A 1 98 ? 37.771 53.069 81.879 1.00 21.04 749 GLY A O 1
ATOM 726 N N . GLU A 1 99 ? 36.009 54.196 82.684 1.00 19.28 750 GLU A N 1
ATOM 727 C CA . GLU A 1 99 ? 35.158 53.053 82.960 1.00 20.97 750 GLU A CA 1
ATOM 728 C C . GLU A 1 99 ? 34.732 52.421 81.591 1.00 19.37 750 GLU A C 1
ATOM 729 O O . GLU A 1 99 ? 34.818 51.197 81.477 1.00 19.05 750 GLU A O 1
ATOM 735 N N . TRP A 1 100 ? 34.369 53.307 80.650 1.00 18.79 751 TRP A N 1
ATOM 736 C CA . TRP A 1 100 ? 33.963 52.668 79.347 1.00 17.05 751 TRP A CA 1
ATOM 737 C C . TRP A 1 100 ? 35.142 52.052 78.694 1.00 16.57 751 TRP A C 1
ATOM 738 O O . TRP A 1 100 ? 34.902 50.964 78.059 1.00 17.46 751 TRP A O 1
ATOM 749 N N . ILE A 1 101 ? 36.343 52.529 78.763 1.00 15.12 752 ILE A N 1
ATOM 750 C CA . ILE A 1 101 ? 37.546 51.935 78.217 1.00 15.56 752 ILE A CA 1
ATOM 751 C C . ILE A 1 101 ? 37.746 50.579 78.858 1.00 18.59 752 ILE A C 1
ATOM 752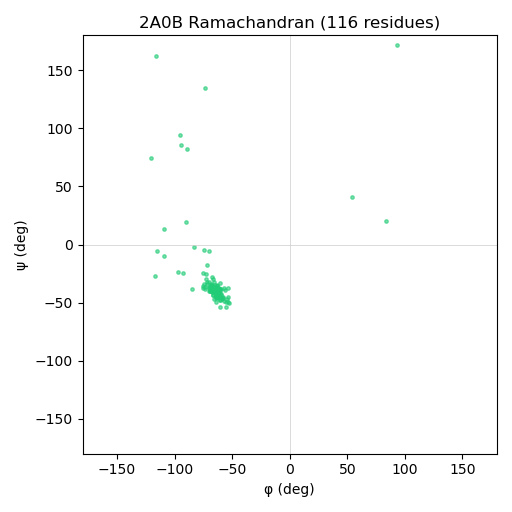 O O . ILE A 1 101 ? 38.014 49.554 78.278 1.00 18.20 752 ILE A O 1
ATOM 757 N N . GLU A 1 102 ? 37.765 50.551 80.255 1.00 16.61 753 GLU A N 1
ATOM 758 C CA . GLU A 1 102 ? 37.931 49.255 80.903 1.00 17.91 753 GLU A CA 1
ATOM 759 C C . GLU A 1 102 ? 36.841 48.269 80.573 1.00 18.49 753 GLU A C 1
ATOM 760 O O . GLU A 1 102 ? 37.135 47.064 80.444 1.00 19.90 753 GLU A O 1
ATOM 766 N N . GLU A 1 103 ? 35.587 48.621 80.466 1.00 17.81 754 GLU A N 1
ATOM 767 C CA . GLU A 1 103 ? 34.467 47.810 80.094 1.00 18.02 754 GLU A CA 1
ATOM 768 C C . GLU A 1 103 ? 34.746 47.171 78.687 1.00 19.67 754 GLU A C 1
ATOM 769 O O . GLU A 1 103 ? 34.643 45.969 78.537 1.00 19.29 754 GLU A O 1
ATOM 775 N N . MET A 1 104 ? 35.159 48.085 77.812 1.00 17.12 755 MET A N 1
ATOM 776 C CA . MET A 1 104 ? 35.548 47.552 76.456 1.00 19.24 755 MET A CA 1
ATOM 777 C C . MET A 1 104 ? 36.655 46.547 76.526 1.00 20.11 755 MET A C 1
ATOM 778 O O . MET A 1 104 ? 36.589 45.468 75.895 1.00 19.42 755 MET A O 1
ATOM 787 N N . LYS A 1 105 ? 37.742 46.798 77.265 1.00 18.91 756 LYS A N 1
ATOM 788 C CA . LYS A 1 105 ? 38.902 45.957 77.379 1.00 19.54 756 LYS A CA 1
ATOM 789 C C . LYS A 1 105 ? 38.479 44.580 77.894 1.00 19.52 756 LYS A C 1
ATOM 790 O O . LYS A 1 105 ? 38.944 43.519 77.439 1.00 20.61 756 LYS A O 1
ATOM 796 N N . GLU A 1 106 ? 37.646 44.603 78.937 1.00 18.56 757 GLU A N 1
ATOM 797 C CA . GLU A 1 106 ? 37.263 43.348 79.576 1.00 20.28 757 GLU A CA 1
ATOM 798 C C . GLU A 1 106 ? 36.315 42.512 78.752 1.00 19.80 757 GLU A C 1
ATOM 799 O O . GLU A 1 106 ? 36.326 41.278 78.926 1.00 23.35 757 GLU A O 1
ATOM 805 N N . GLU A 1 107 ? 35.433 43.058 77.894 1.00 17.05 758 GLU A N 1
ATOM 806 C CA . GLU A 1 107 ? 34.422 42.294 77.256 1.00 15.98 758 GLU A CA 1
ATOM 807 C C . GLU A 1 107 ? 34.617 42.040 75.683 1.00 14.66 758 GLU A C 1
ATOM 808 O O . GLU A 1 107 ? 33.779 41.196 75.347 1.00 17.54 758 GLU A O 1
ATOM 814 N N . TRP A 1 108 ? 35.565 42.714 75.125 1.00 16.14 759 TRP A N 1
ATOM 815 C CA . TRP A 1 108 ? 35.371 42.544 73.618 1.00 17.27 759 TRP A CA 1
ATOM 816 C C . TRP A 1 108 ? 35.589 41.112 73.119 1.00 18.93 759 TRP A C 1
ATOM 817 O O . TRP A 1 108 ? 34.809 40.806 72.179 1.00 17.56 759 TRP A O 1
ATOM 828 N N . ARG A 1 109 ? 36.494 40.386 73.772 1.00 18.64 760 ARG A N 1
ATOM 829 C CA . ARG A 1 109 ? 36.645 38.987 73.261 1.00 18.34 760 ARG A CA 1
ATOM 830 C C . ARG A 1 109 ? 35.381 38.238 73.438 1.00 19.07 760 ARG A C 1
ATOM 831 O O . ARG A 1 109 ? 34.914 37.364 72.634 1.00 18.13 760 ARG A O 1
ATOM 846 N N . HIS A 1 110 ? 34.620 38.392 74.579 1.00 16.87 761 HIS A N 1
ATOM 847 C CA . HIS A 1 110 ? 33.362 37.752 74.782 1.00 17.14 761 HIS A CA 1
ATOM 848 C C . HIS A 1 110 ? 32.290 38.075 73.763 1.00 18.52 761 HIS A C 1
ATOM 849 O O . HIS A 1 110 ? 31.509 37.282 73.289 1.00 19.73 761 HIS A O 1
ATOM 856 N N . ASP A 1 111 ? 32.204 39.404 73.410 1.00 17.37 762 ASP A N 1
ATOM 857 C CA . ASP A 1 111 ? 31.255 39.839 72.410 1.00 17.41 762 ASP A CA 1
ATOM 858 C C . ASP A 1 111 ? 31.660 39.147 71.027 1.00 16.06 762 ASP A C 1
ATOM 859 O O . ASP A 1 111 ? 30.639 38.749 70.455 1.00 17.85 762 ASP A O 1
ATOM 864 N N . VAL A 1 112 ? 32.921 39.035 70.815 1.00 15.74 763 VAL A N 1
ATOM 865 C CA . VAL A 1 112 ? 33.255 38.315 69.497 1.00 16.61 763 VAL A CA 1
ATOM 866 C C . VAL A 1 112 ? 32.827 36.873 69.566 1.00 19.65 763 VAL A C 1
ATOM 867 O O . VAL A 1 112 ? 32.237 36.293 68.634 1.00 18.51 763 VAL A O 1
ATOM 871 N N . GLU A 1 113 ? 33.019 36.200 70.769 1.00 17.58 764 GLU A N 1
ATOM 872 C CA . GLU A 1 113 ? 32.549 34.812 70.828 1.00 17.32 764 GLU A CA 1
ATOM 873 C C . GLU A 1 113 ? 31.088 34.639 70.672 1.00 16.85 764 GLU A C 1
ATOM 874 O O . GLU A 1 113 ? 30.511 33.669 70.157 1.00 18.91 764 GLU A O 1
ATOM 880 N N . VAL A 1 114 ? 30.194 35.546 71.163 1.00 16.87 765 VAL A N 1
ATOM 881 C CA . VAL A 1 114 ? 28.786 35.584 71.016 1.00 18.13 765 VAL A CA 1
ATOM 882 C C . VAL A 1 114 ? 28.410 35.753 69.484 1.00 17.21 765 VAL A C 1
ATOM 883 O O . VAL A 1 114 ? 27.518 35.041 69.117 1.00 19.31 765 VAL A O 1
ATOM 887 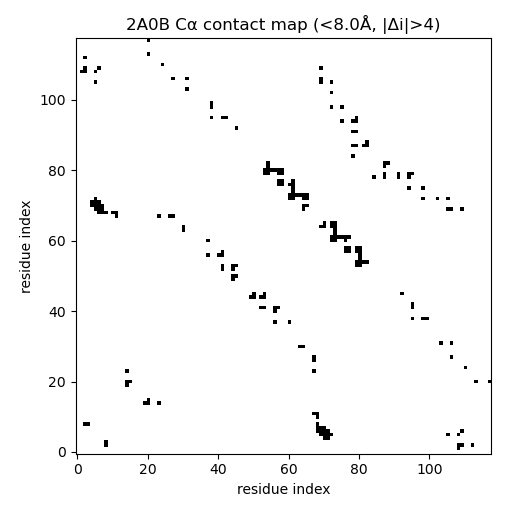N N . LEU A 1 115 ? 29.135 36.607 68.825 1.00 16.81 766 LEU A N 1
ATOM 888 C CA . LEU A 1 115 ? 28.789 36.748 67.348 1.00 18.19 766 LEU A CA 1
ATOM 889 C C . LEU A 1 115 ? 29.210 35.485 66.625 1.00 19.40 766 LEU A C 1
ATOM 890 O O . LEU A 1 115 ? 28.375 35.019 65.826 1.00 20.94 766 LEU A O 1
ATOM 895 N N . LYS A 1 116 ? 30.339 34.911 66.957 1.00 19.23 767 LYS A N 1
ATOM 896 C CA . LYS A 1 116 ? 30.749 33.656 66.258 1.00 22.26 767 LYS A CA 1
ATOM 897 C C . LYS A 1 116 ? 29.692 32.608 66.437 1.00 23.01 767 LYS A C 1
ATOM 898 O O . LYS A 1 116 ? 29.280 31.872 65.531 1.00 22.72 767 LYS A O 1
ATOM 904 N N . ALA A 1 117 ? 29.162 32.437 67.671 1.00 21.19 768 ALA A N 1
ATOM 905 C CA . ALA A 1 117 ? 28.157 31.436 67.914 1.00 22.31 768 ALA A CA 1
ATOM 906 C C . ALA A 1 117 ? 26.875 31.685 67.176 1.00 24.58 768 ALA A C 1
ATOM 907 O O . ALA A 1 117 ? 26.233 30.774 66.670 1.00 26.54 768 ALA A O 1
ATOM 909 N N . TRP A 1 118 ? 26.445 32.943 67.054 1.00 22.02 769 TRP A N 1
ATOM 910 C CA . TRP A 1 118 ? 25.219 33.321 66.391 1.00 21.91 769 TRP A CA 1
ATOM 911 C C . TRP A 1 118 ? 25.371 33.003 64.879 1.00 20.90 769 TRP A C 1
ATOM 912 O O . TRP A 1 118 ? 24.375 32.467 64.368 1.00 24.87 769 TRP A O 1
ATOM 923 N N . VAL A 1 119 ? 26.542 33.285 64.363 1.00 22.02 770 VAL A N 1
ATOM 924 C CA . VAL A 1 119 ? 26.678 33.054 62.903 1.00 25.14 770 VAL A CA 1
ATOM 925 C C . VAL A 1 119 ? 26.666 31.541 62.647 1.00 28.60 770 VAL A C 1
ATOM 926 O O . VAL A 1 119 ? 26.061 31.097 61.631 1.00 29.77 770 VAL A O 1
ATOM 930 N N . ALA A 1 120 ? 27.288 30.800 63.540 1.00 28.24 771 ALA A N 1
ATOM 931 C CA . ALA A 1 120 ? 27.284 29.330 63.433 1.00 31.66 771 ALA A CA 1
ATOM 932 C C . ALA A 1 120 ? 25.878 28.773 63.466 1.00 33.77 771 ALA A C 1
ATOM 933 O O . ALA A 1 120 ? 25.545 27.879 62.653 1.00 35.27 771 ALA A O 1
ATOM 935 N N . LYS A 1 121 ? 24.985 29.241 64.309 1.00 33.52 772 LYS A N 1
ATOM 936 C CA . LYS A 1 121 ? 23.623 28.785 64.436 1.00 36.48 772 LYS A CA 1
ATOM 937 C C . LYS A 1 121 ? 22.702 29.256 63.318 1.00 38.65 772 LYS A C 1
ATOM 938 O O . LYS A 1 121 ? 21.793 28.538 62.880 1.00 39.96 772 LYS A O 1
ATOM 944 N N . ALA A 1 122 ? 22.919 30.476 62.842 1.00 37.78 773 ALA A N 1
ATOM 945 C CA . ALA A 1 122 ? 22.070 31.017 61.785 1.00 40.69 773 ALA A CA 1
ATOM 946 C C . ALA A 1 122 ? 22.346 30.292 60.475 1.00 42.47 773 ALA A C 1
ATOM 947 O O . ALA A 1 122 ? 21.436 30.201 59.644 1.00 44.56 773 ALA A O 1
ATOM 949 N N . THR A 1 123 ? 23.568 29.855 60.254 1.00 44.26 774 THR A N 1
ATOM 950 C CA . THR A 1 123 ? 23.932 29.201 58.999 1.00 47.35 774 THR A CA 1
ATOM 951 C C . THR A 1 123 ? 23.772 27.689 59.057 1.00 48.98 774 THR A C 1
ATOM 952 O O . THR A 1 123 ? 22.849 27.196 59.751 1.00 49.59 774 THR A O 1
#

CATH classification: 1.20.120.160

B-factor: mean 2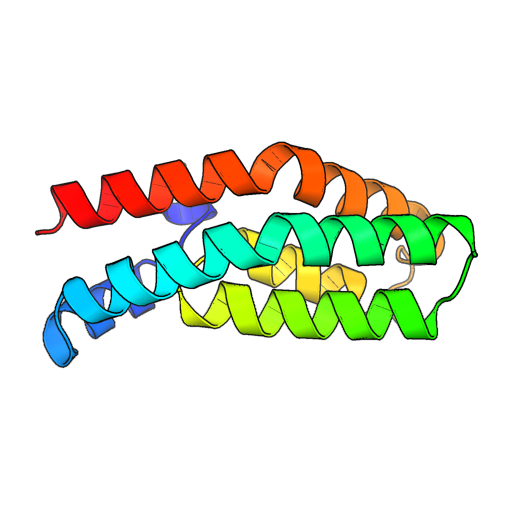9.44, std 11.62, range [14.66, 75.66]

Solvent-accessible surface area: 6698 Å² total; per-residue (Å²): 118,121,38,127,64,22,0,36,31,95,38,1,86,96,77,34,144,129,73,17,54,148,119,10,59,56,26,1,55,80,8,57,150,79,0,54,38,41,7,68,65,0,41,71,23,54,119,73,161,60,101,146,12,5,35,87,6,0,114,102,0,58,47,30,0,21,74,12,2,0,99,52,0,58,92,5,0,56,39,0,37,11,52,124,67,137,39,7,135,124,53,7,27,128,30,0,73,63,0,96,128,29,10,139,80,0,3,111,12,0,93,63,36,5,76,184,50,94

Nearest PDB structures (foldseek):
  2a0b-assembly1_A  TM=1.009E+00  e=2.627E-17  Escherichia coli
  1fr0-assembly1_A  TM=9.366E-01  e=7.148E-13  Escherichia coli
  7c1i-assembly2_E  TM=7.549E-01  e=1.305E-02  Pseudomonas aeruginosa
  8pbw-assembly2_A  TM=7.029E-01  e=1.170E-02  Thermochaetoides thermophila
  1sr2-assembly1_A  TM=6.305E-01  e=1.209E-01  Escherichia coli

Foldseek 3Di:
DVCVVFFQVVVVVVCCVPPNCPVLVVLLVVLVVCVVVLLVQCVVCVVVVPLVSQLVSLVVQLVSCVVNGRVVSNVLSVLRNCPVDPCNVVCNVVSSVVCVPPPVVSSVSSVVVSVVVD

Radius of gyration: 14.6 Å; Cα contacts (8 Å, |Δi|>4): 113; chains: 1; bounding box: 30×38×34 Å

Sequence (118 aa):
SKSEALLDIPMLEQYLELVGPKLITDGLAVFEKMMPGYVSVLESNLTAQDKKGIVEEGHKIKGAAGSVGLRHLQQLGQQIQSPDLPAWEDNVGEWIEEMKEEWRHDVEVLKAWVAKAT

Secondary structure (DSSP, 8-state):
-HHHHHS-HHHHHHHHHHT-HHHHHHHHHHHHHHHHHHHHHHHHHHHTT-HHHHHHHHHHHHHHHHHTT-HHHHHHHHHHT-TTSTTHHHHHHHHHHHHHHHHHHHHHHHHHHHHHH-

Organism: Escherichia coli (strain K12) (NCBI:txid83333)